Protein AF-J9DST8-F1 (afdb_monomer)

Secondary structure (DSSP, 8-state):
-HHHHHHHHHHHHHHHHHHHTT-HHHHHHHHHHHHHHHHHHHHHHHHHHHHHHSTT-GGGSHHHHHHHHHHHHHHHHHHHHHHHHHHHHHHHHHHHHHHHHH--

Radius of gyration: 19.02 Å; Cα contacts (8 Å, |Δi|>4): 50; chains: 1; bounding box: 42×25×59 Å

Sequence (104 aa):
MLAYDLVIVMIATGLLRALLTFDKQIVRMHLYFDYFALAFNVITLVLFLPALFLPNSEGRNFANVLLTVCFVTQIPLQIWAITVLRSCLEFFVLVHVLVELAER

Structure (mmCIF, N/CA/C/O backbone):
data_AF-J9DST8-F1
#
_entry.id   AF-J9DST8-F1
#
loop_
_atom_site.group_PDB
_atom_site.id
_atom_site.type_symbol
_atom_site.label_atom_id
_atom_site.label_alt_id
_atom_site.label_comp_id
_atom_site.label_asym_id
_atom_site.label_entity_id
_atom_site.label_seq_id
_atom_site.pdbx_PDB_ins_code
_atom_site.Cartn_x
_atom_site.Cartn_y
_atom_site.Cartn_z
_atom_site.occupancy
_atom_site.B_iso_or_equiv
_atom_site.auth_seq_id
_atom_site.auth_comp_id
_atom_site.auth_asym_id
_atom_site.auth_atom_id
_atom_site.pdbx_PDB_model_num
ATOM 1 N N . MET A 1 1 ? -3.517 13.810 -13.811 1.00 61.59 1 MET A N 1
ATOM 2 C CA . MET A 1 1 ? -2.828 14.112 -12.538 1.00 61.59 1 MET A CA 1
ATOM 3 C C . MET A 1 1 ? -3.835 14.432 -11.446 1.00 61.59 1 MET A C 1
ATOM 5 O O . MET A 1 1 ? -4.046 13.556 -10.629 1.00 61.59 1 MET A O 1
ATOM 9 N N . LEU A 1 2 ? -4.595 15.531 -11.533 1.00 78.56 2 LEU A N 1
ATOM 10 C CA . LEU A 1 2 ? -5.604 15.920 -10.525 1.00 78.56 2 LEU A CA 1
ATOM 11 C C . LEU A 1 2 ? -6.526 14.791 -10.022 1.00 78.56 2 LEU A C 1
ATOM 13 O O . LEU A 1 2 ? -6.674 14.624 -8.822 1.00 78.56 2 LEU A O 1
ATOM 17 N N . ALA A 1 3 ? -7.111 13.986 -10.917 1.00 80.50 3 ALA A N 1
ATOM 18 C CA . ALA A 1 3 ? -7.992 12.884 -10.514 1.00 80.50 3 ALA A CA 1
ATOM 19 C C . ALA A 1 3 ? -7.265 11.774 -9.731 1.00 80.50 3 ALA A C 1
ATOM 21 O O . ALA A 1 3 ? -7.826 11.213 -8.798 1.00 80.50 3 ALA A O 1
ATOM 22 N N . TYR A 1 4 ? -6.016 11.475 -10.093 1.00 75.44 4 TYR A N 1
ATOM 23 C CA . TYR A 1 4 ? -5.196 10.471 -9.413 1.00 75.44 4 TYR A CA 1
ATOM 24 C C . TYR A 1 4 ? -4.785 10.954 -8.018 1.00 75.44 4 TYR A C 1
ATOM 26 O O . TYR A 1 4 ? -4.950 10.227 -7.041 1.00 75.44 4 TYR A O 1
ATOM 34 N N . ASP A 1 5 ? -4.356 12.212 -7.915 1.00 77.62 5 ASP A N 1
ATOM 35 C CA . ASP A 1 5 ? -3.989 12.829 -6.637 1.00 77.62 5 ASP A CA 1
ATOM 36 C C . ASP A 1 5 ? -5.197 12.884 -5.688 1.00 77.62 5 ASP A C 1
ATOM 38 O O . ASP A 1 5 ? -5.082 12.575 -4.502 1.00 77.62 5 ASP A O 1
ATOM 42 N N . LEU A 1 6 ? -6.385 13.186 -6.225 1.00 84.69 6 LEU A N 1
ATOM 43 C CA . LEU A 1 6 ? -7.631 13.203 -5.459 1.00 84.69 6 LEU A CA 1
ATOM 44 C C . LEU A 1 6 ? -7.990 11.815 -4.905 1.00 84.69 6 LEU A C 1
ATOM 46 O O . LEU A 1 6 ? -8.427 11.708 -3.761 1.00 84.69 6 LEU A O 1
ATOM 50 N N . V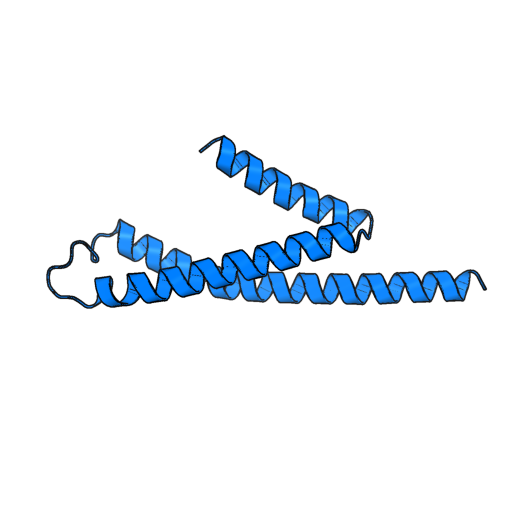AL A 1 7 ? -7.782 10.755 -5.694 1.00 82.44 7 VAL A N 1
ATOM 51 C CA . VAL A 1 7 ? -8.015 9.366 -5.266 1.00 82.44 7 VAL A CA 1
ATOM 52 C C . VAL A 1 7 ? -7.045 8.967 -4.155 1.00 82.44 7 VAL A C 1
ATOM 54 O O . VAL A 1 7 ? -7.479 8.391 -3.159 1.00 82.44 7 VAL A O 1
ATOM 57 N N . ILE A 1 8 ? -5.760 9.316 -4.267 1.00 80.62 8 ILE A N 1
ATOM 58 C CA . ILE A 1 8 ? -4.776 9.032 -3.209 1.00 80.62 8 ILE A CA 1
ATOM 59 C C . ILE A 1 8 ? -5.166 9.734 -1.909 1.00 80.62 8 ILE A C 1
ATOM 61 O O . ILE A 1 8 ? -5.199 9.103 -0.852 1.00 80.62 8 ILE A O 1
ATOM 65 N N . VAL A 1 9 ? -5.496 11.025 -1.980 1.00 85.75 9 VAL A N 1
ATOM 66 C CA . VAL A 1 9 ? -5.904 11.798 -0.800 1.00 85.75 9 VAL A CA 1
ATOM 67 C C . VAL A 1 9 ? -7.176 11.219 -0.184 1.00 85.75 9 VAL A C 1
ATOM 69 O O . VAL A 1 9 ? -7.264 11.100 1.038 1.00 85.75 9 VAL A O 1
ATOM 72 N N . MET A 1 10 ? -8.144 10.804 -1.000 1.00 85.75 10 MET A N 1
ATOM 73 C CA . MET A 1 10 ? -9.368 10.152 -0.530 1.00 85.75 10 MET A CA 1
ATOM 74 C C . MET A 1 10 ? -9.078 8.842 0.213 1.00 85.75 10 MET A C 1
ATOM 76 O O . MET A 1 10 ? -9.633 8.607 1.284 1.00 85.75 10 MET A O 1
ATOM 80 N N . ILE A 1 11 ? -8.184 8.005 -0.313 1.00 80.06 11 ILE A N 1
ATOM 81 C CA . ILE A 1 11 ? -7.812 6.736 0.324 1.00 80.06 11 ILE A CA 1
ATOM 82 C C . ILE A 1 11 ? -7.053 6.986 1.638 1.00 80.06 11 ILE A C 1
ATOM 84 O O . ILE A 1 11 ? -7.361 6.359 2.651 1.00 80.06 11 ILE A O 1
ATOM 88 N N . ALA A 1 12 ? -6.117 7.939 1.655 1.00 82.25 12 ALA A N 1
ATOM 89 C CA . ALA A 1 12 ? -5.346 8.285 2.850 1.00 82.25 12 ALA A CA 1
ATOM 90 C C . ALA A 1 12 ? -6.224 8.888 3.960 1.00 82.25 12 ALA A C 1
ATOM 92 O O . ALA A 1 12 ? -6.127 8.502 5.125 1.00 82.25 12 ALA A O 1
ATOM 93 N N . THR A 1 13 ? -7.120 9.811 3.602 1.00 85.44 13 THR A N 1
ATOM 94 C CA . THR A 1 13 ? -8.084 10.396 4.549 1.00 85.44 13 THR A CA 1
ATOM 95 C C . THR A 1 13 ? -9.103 9.367 5.030 1.00 85.44 13 THR A C 1
ATOM 97 O O . THR A 1 13 ? -9.453 9.368 6.212 1.00 85.44 13 THR A O 1
ATOM 100 N N . GLY A 1 14 ? -9.529 8.452 4.155 1.00 81.75 14 GLY A N 1
ATOM 101 C CA . GLY A 1 14 ? -10.373 7.315 4.512 1.00 81.75 14 GLY A CA 1
ATOM 102 C C . GLY A 1 14 ? -9.715 6.420 5.559 1.00 81.75 14 GLY A C 1
ATOM 103 O O . GLY A 1 14 ? -10.342 6.120 6.574 1.00 81.75 14 GLY A O 1
ATOM 104 N N . LEU A 1 15 ? -8.437 6.073 5.370 1.00 82.25 15 LEU A N 1
ATOM 105 C CA . LEU A 1 15 ? -7.673 5.307 6.354 1.00 82.25 15 LEU A CA 1
ATOM 106 C C . LEU A 1 15 ? -7.551 6.056 7.687 1.00 82.25 15 LEU A C 1
ATOM 108 O O . LEU A 1 15 ? -7.827 5.476 8.734 1.00 82.25 15 LEU A O 1
ATOM 112 N N . LEU A 1 16 ? -7.173 7.337 7.662 1.00 85.88 16 LEU A N 1
ATOM 113 C CA . LEU A 1 16 ? -7.035 8.139 8.881 1.00 85.88 16 LEU A CA 1
ATOM 114 C C . LEU A 1 16 ? -8.345 8.175 9.673 1.00 85.88 16 LEU A C 1
ATOM 116 O O . LEU A 1 16 ? -8.352 7.943 10.882 1.00 85.88 16 LEU A O 1
ATOM 120 N N . ARG A 1 17 ? -9.463 8.426 8.984 1.00 86.44 17 ARG A N 1
ATOM 121 C CA . ARG A 1 17 ? -10.789 8.416 9.601 1.00 86.44 17 ARG A CA 1
ATOM 122 C C . ARG A 1 17 ? -11.096 7.051 10.206 1.00 86.44 17 ARG A C 1
ATOM 124 O O . ARG A 1 17 ? -11.507 6.997 11.357 1.00 86.44 17 ARG A O 1
ATOM 131 N N . ALA A 1 18 ? -10.853 5.975 9.462 1.00 81.44 18 ALA A N 1
ATOM 132 C CA . ALA A 1 18 ? -11.104 4.615 9.923 1.00 81.44 18 ALA A CA 1
ATOM 133 C C . ALA A 1 18 ? -10.303 4.259 11.175 1.00 81.44 18 ALA A C 1
ATOM 135 O O . ALA A 1 18 ? -10.824 3.596 12.072 1.00 81.44 18 ALA A O 1
ATOM 136 N N . LEU A 1 19 ? -9.055 4.728 11.248 1.00 83.12 19 LEU A N 1
ATOM 137 C CA . LEU A 1 19 ? -8.200 4.511 12.404 1.00 83.12 19 LEU A CA 1
ATOM 138 C C . LEU A 1 19 ? -8.711 5.253 13.644 1.00 83.12 19 LEU A C 1
ATOM 140 O O . LEU A 1 19 ? -8.699 4.692 14.735 1.00 83.12 19 LEU A O 1
ATOM 144 N N . LEU A 1 20 ? -9.200 6.485 13.475 1.00 84.12 20 LEU A N 1
ATOM 145 C CA . LEU A 1 20 ? -9.747 7.293 14.571 1.00 84.12 20 LEU A CA 1
ATOM 146 C C . LEU A 1 20 ? -11.124 6.811 15.044 1.00 84.12 20 LEU A C 1
ATOM 148 O O . LEU A 1 20 ? -11.430 6.903 16.229 1.00 84.12 20 LEU A O 1
ATOM 152 N N . THR A 1 21 ? -11.962 6.308 14.135 1.00 83.75 21 THR A N 1
ATOM 153 C CA . THR A 1 21 ? -13.320 5.840 14.457 1.00 83.75 21 THR A CA 1
ATOM 154 C C . THR A 1 21 ? -13.395 4.342 14.736 1.00 83.75 21 THR A C 1
ATOM 156 O O . THR A 1 21 ? -14.494 3.816 14.886 1.00 83.75 21 THR A O 1
ATOM 159 N N . PHE A 1 22 ? -12.254 3.645 14.782 1.00 78.69 22 PHE A N 1
ATOM 160 C CA . PHE A 1 22 ? -12.174 2.190 14.950 1.00 78.69 22 PHE A CA 1
ATOM 161 C C . PHE A 1 22 ? -13.017 1.406 13.923 1.00 78.69 22 PHE A C 1
ATOM 163 O O . PHE A 1 22 ? -13.523 0.313 14.198 1.00 78.69 22 PHE A O 1
ATOM 170 N N . ASP A 1 23 ? -13.171 1.955 12.713 1.00 83.19 23 ASP A N 1
ATOM 171 C CA . ASP A 1 23 ? -14.023 1.374 11.678 1.00 83.19 23 ASP A CA 1
ATOM 172 C C . ASP A 1 23 ? -13.295 0.237 10.949 1.00 83.19 23 ASP A C 1
ATOM 174 O O . ASP A 1 23 ? -12.502 0.434 10.021 1.00 83.19 23 ASP A O 1
ATOM 178 N N . LYS A 1 24 ? -13.603 -0.993 11.364 1.00 83.75 2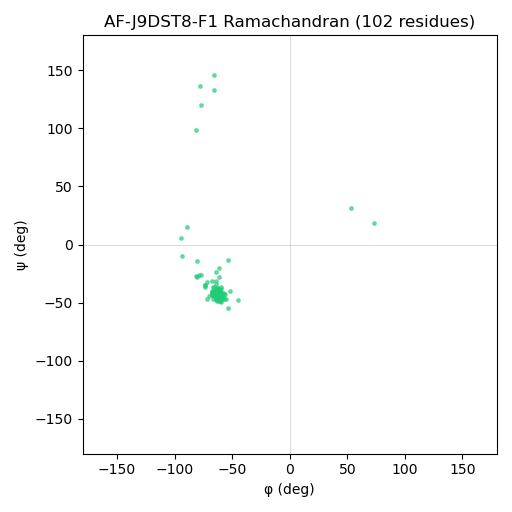4 LYS A N 1
ATOM 179 C CA . LYS A 1 24 ? -13.023 -2.217 10.797 1.00 83.75 24 LYS A CA 1
ATOM 180 C C . LYS A 1 24 ? -13.342 -2.402 9.310 1.00 83.75 24 LYS A C 1
ATOM 182 O O . LYS A 1 24 ? -12.564 -3.069 8.627 1.00 83.75 24 LYS A O 1
ATOM 187 N N . GLN A 1 25 ? -14.461 -1.878 8.799 1.00 85.81 25 GLN A N 1
ATOM 188 C CA . GLN A 1 25 ? -14.836 -2.065 7.393 1.00 85.81 25 GLN A CA 1
ATOM 189 C C . GLN A 1 25 ? -13.930 -1.251 6.476 1.00 85.81 25 GLN A C 1
ATOM 191 O O . GLN A 1 25 ? -13.392 -1.799 5.512 1.00 85.81 25 GLN A O 1
ATOM 196 N N . ILE A 1 26 ? -13.705 0.022 6.805 1.00 83.31 26 ILE A N 1
ATOM 197 C CA . ILE A 1 26 ? -12.859 0.899 5.988 1.00 83.31 26 ILE A CA 1
ATOM 198 C C . ILE A 1 26 ? -11.396 0.434 6.042 1.00 83.31 26 ILE A C 1
ATOM 200 O O . ILE A 1 26 ? -10.749 0.351 4.997 1.00 83.31 26 ILE A O 1
ATOM 204 N N . VAL A 1 27 ? -10.890 0.027 7.217 1.00 85.44 27 VAL A N 1
ATOM 205 C CA . VAL A 1 27 ? -9.535 -0.552 7.330 1.00 85.44 27 VAL A CA 1
ATOM 206 C C . VAL A 1 27 ? -9.404 -1.825 6.486 1.00 85.44 27 VAL A C 1
ATOM 208 O O . VAL A 1 27 ? -8.402 -2.009 5.797 1.00 85.44 27 VAL A O 1
ATOM 211 N N . ARG A 1 28 ? -10.426 -2.694 6.470 1.00 87.56 28 ARG A N 1
ATOM 212 C CA . ARG A 1 28 ? -10.422 -3.908 5.638 1.00 87.56 28 ARG A CA 1
ATOM 213 C C . ARG A 1 28 ? -10.457 -3.585 4.143 1.00 87.56 28 ARG A C 1
ATOM 215 O O . ARG A 1 28 ? -9.756 -4.235 3.373 1.00 87.56 28 ARG A O 1
ATOM 222 N N . MET A 1 29 ? -11.241 -2.591 3.729 1.00 86.81 29 MET A N 1
ATOM 223 C CA . MET A 1 29 ? -11.274 -2.133 2.337 1.00 86.81 29 MET A CA 1
ATOM 224 C C . MET A 1 29 ? -9.903 -1.607 1.896 1.00 86.81 29 MET A C 1
ATOM 226 O O . MET A 1 29 ? -9.426 -1.971 0.822 1.00 86.81 29 MET A O 1
ATOM 230 N N . HIS A 1 30 ? -9.247 -0.817 2.748 1.00 87.19 30 HIS A N 1
ATOM 231 C CA . HIS A 1 30 ? -7.898 -0.320 2.491 1.00 87.19 30 HIS A CA 1
ATOM 232 C C . HIS A 1 30 ? -6.870 -1.461 2.410 1.00 87.19 30 HIS A C 1
ATOM 234 O O . HIS A 1 30 ? -6.067 -1.500 1.485 1.00 87.19 30 HIS A O 1
ATOM 240 N N . LEU A 1 31 ? -6.973 -2.463 3.289 1.00 88.31 31 LEU A N 1
ATOM 241 C CA . LEU A 1 31 ? -6.126 -3.656 3.237 1.00 88.31 31 LEU A CA 1
ATOM 242 C C . LEU A 1 31 ? -6.269 -4.426 1.909 1.00 88.31 31 LEU A C 1
ATOM 244 O O . LEU A 1 31 ? -5.273 -4.884 1.352 1.00 88.31 31 LEU A O 1
ATOM 248 N N . TYR A 1 32 ? -7.489 -4.575 1.376 1.00 89.50 32 TYR A N 1
ATOM 249 C CA . TYR A 1 32 ? -7.691 -5.192 0.056 1.00 89.50 32 TYR A CA 1
ATOM 250 C C . TYR A 1 32 ? -7.051 -4.378 -1.069 1.00 89.50 32 TYR A C 1
ATOM 252 O O . TYR A 1 32 ? -6.477 -4.957 -1.993 1.00 89.50 32 TYR A O 1
ATOM 260 N N . PHE A 1 33 ? -7.133 -3.050 -0.985 1.00 87.94 33 PHE A N 1
ATOM 261 C CA . PHE A 1 33 ? -6.479 -2.164 -1.939 1.00 87.94 33 PHE A CA 1
ATOM 262 C C . PHE A 1 33 ? -4.953 -2.324 -1.903 1.00 87.94 33 PHE A C 1
ATOM 264 O O . PHE A 1 33 ? -4.339 -2.452 -2.960 1.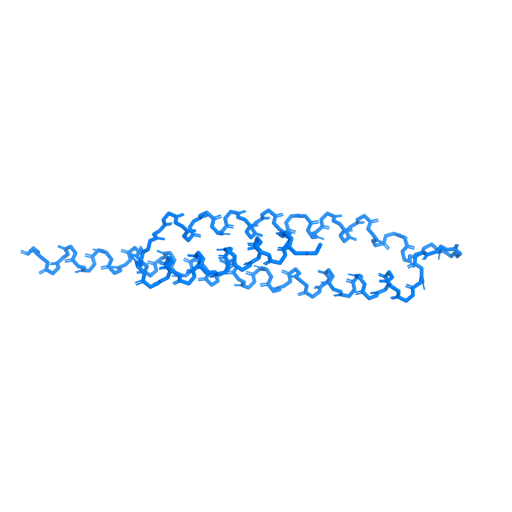00 87.94 33 PHE A O 1
ATOM 271 N N . ASP A 1 34 ? -4.351 -2.425 -0.717 1.00 89.69 34 ASP A N 1
ATOM 272 C CA . ASP A 1 34 ? -2.908 -2.649 -0.586 1.00 89.69 34 ASP A CA 1
ATOM 273 C C . ASP A 1 34 ? -2.464 -3.995 -1.176 1.00 89.69 34 ASP A C 1
ATOM 275 O O . ASP A 1 34 ? -1.435 -4.063 -1.851 1.00 89.69 34 ASP A O 1
ATOM 279 N N . TYR A 1 35 ? -3.252 -5.064 -1.001 1.00 91.25 35 TYR A N 1
ATOM 280 C CA . TYR A 1 35 ? -2.983 -6.347 -1.665 1.00 91.25 35 TYR A CA 1
ATOM 281 C C . TYR A 1 35 ? -3.036 -6.244 -3.187 1.00 91.25 35 TYR A C 1
ATOM 283 O O . TYR A 1 35 ? -2.182 -6.805 -3.877 1.00 91.25 35 TYR A O 1
ATOM 291 N N . PHE A 1 36 ? -4.032 -5.531 -3.713 1.00 91.00 36 PHE A N 1
ATOM 292 C CA . PHE A 1 36 ? -4.153 -5.292 -5.145 1.00 91.00 36 PHE A CA 1
ATOM 293 C C . PHE A 1 36 ? -2.959 -4.488 -5.681 1.00 91.00 36 PHE A C 1
ATOM 295 O O . PHE A 1 36 ? -2.353 -4.883 -6.678 1.00 91.00 36 PHE A O 1
ATOM 302 N N . ALA A 1 37 ? -2.575 -3.410 -4.993 1.00 89.00 37 ALA A N 1
ATOM 303 C CA . ALA A 1 37 ? -1.431 -2.580 -5.360 1.00 89.00 37 ALA A CA 1
ATOM 304 C C . ALA A 1 37 ? -0.113 -3.371 -5.324 1.00 89.00 37 ALA A C 1
ATOM 306 O O . ALA A 1 37 ? 0.697 -3.267 -6.246 1.00 89.00 37 ALA A O 1
ATOM 307 N N . LEU A 1 38 ? 0.075 -4.218 -4.308 1.00 91.81 38 LEU A N 1
ATOM 308 C CA . LEU A 1 38 ? 1.232 -5.105 -4.211 1.00 91.81 38 LEU A CA 1
ATOM 309 C C . LEU A 1 38 ? 1.290 -6.083 -5.393 1.00 91.81 38 LEU A C 1
ATOM 311 O O . LEU A 1 38 ? 2.337 -6.214 -6.026 1.00 91.81 38 LEU A O 1
ATOM 315 N N . ALA A 1 39 ? 0.174 -6.741 -5.723 1.00 92.25 39 ALA A N 1
ATOM 316 C CA . ALA 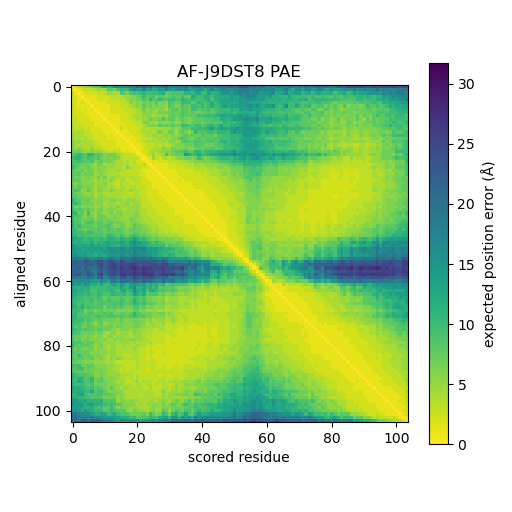A 1 39 ? 0.107 -7.660 -6.858 1.00 92.25 39 ALA A CA 1
ATOM 317 C C . ALA A 1 39 ? 0.431 -6.948 -8.180 1.00 92.25 39 ALA A C 1
ATOM 319 O O . ALA A 1 39 ? 1.234 -7.446 -8.971 1.00 92.25 39 ALA A O 1
ATOM 320 N N . PHE A 1 40 ? -0.136 -5.758 -8.390 1.00 90.75 40 PHE A N 1
ATOM 321 C CA . PHE A 1 40 ? 0.148 -4.931 -9.559 1.00 90.75 40 PHE A CA 1
ATOM 322 C C . PHE A 1 40 ? 1.639 -4.579 -9.666 1.00 90.75 40 PHE A C 1
ATOM 324 O O . PHE A 1 40 ? 2.231 -4.734 -10.737 1.00 90.75 40 PHE A O 1
ATOM 331 N N . ASN A 1 41 ? 2.267 -4.165 -8.563 1.00 89.38 41 ASN A N 1
ATOM 332 C CA . ASN A 1 41 ? 3.685 -3.808 -8.544 1.00 89.38 41 ASN A CA 1
ATOM 333 C C . ASN A 1 41 ? 4.604 -5.005 -8.789 1.00 89.38 41 ASN A C 1
ATOM 335 O O . ASN A 1 41 ? 5.569 -4.880 -9.540 1.00 89.38 41 ASN A O 1
ATOM 339 N N . VAL A 1 42 ? 4.289 -6.176 -8.228 1.00 90.50 42 VAL A N 1
ATOM 340 C CA . VAL A 1 42 ? 5.049 -7.410 -8.481 1.00 90.50 42 VAL A CA 1
ATOM 341 C C . VAL 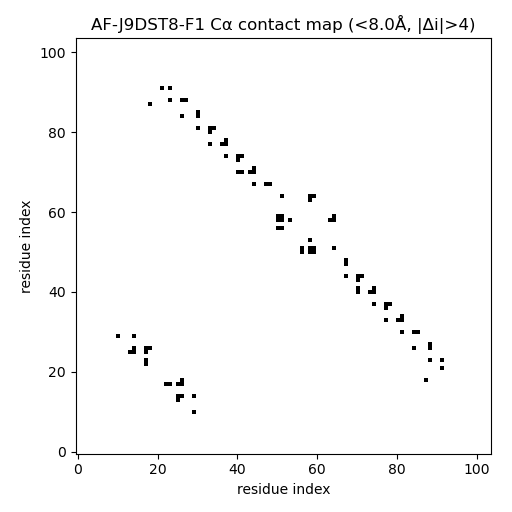A 1 42 ? 4.941 -7.827 -9.949 1.00 90.50 42 VAL A C 1
ATOM 343 O O . VAL A 1 42 ? 5.964 -8.091 -10.579 1.00 90.50 42 VAL A O 1
ATOM 346 N N . ILE A 1 43 ? 3.730 -7.844 -10.517 1.00 90.88 43 ILE A N 1
ATOM 347 C CA . ILE A 1 43 ? 3.517 -8.195 -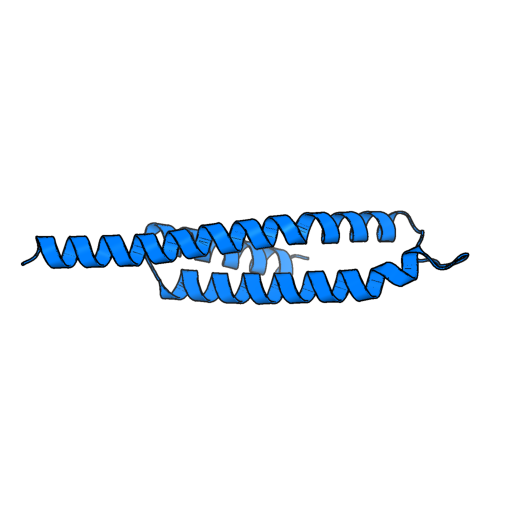11.931 1.00 90.88 43 ILE A CA 1
ATOM 348 C C . ILE A 1 43 ? 4.266 -7.216 -12.835 1.00 90.88 43 ILE A C 1
ATOM 350 O O . ILE A 1 43 ? 4.991 -7.636 -13.736 1.00 90.88 43 ILE A O 1
ATOM 354 N N . THR A 1 44 ? 4.137 -5.916 -12.570 1.00 87.31 44 THR A N 1
ATOM 355 C CA . THR A 1 44 ? 4.796 -4.879 -13.370 1.00 87.31 44 THR A CA 1
ATOM 356 C C . THR A 1 44 ? 6.313 -5.009 -13.297 1.00 87.31 44 THR A C 1
ATOM 358 O O . THR A 1 44 ? 6.968 -4.972 -14.336 1.00 87.31 44 THR A O 1
ATOM 361 N N . LEU A 1 45 ? 6.875 -5.247 -12.106 1.00 87.12 45 LEU A N 1
ATOM 362 C CA . LEU A 1 45 ? 8.309 -5.466 -11.935 1.00 87.12 45 LEU A CA 1
ATOM 363 C C . LEU A 1 45 ? 8.789 -6.685 -12.731 1.00 87.12 45 LEU A C 1
ATOM 365 O O . LEU A 1 45 ? 9.786 -6.580 -13.438 1.00 87.12 45 LEU A O 1
ATOM 369 N N . VAL A 1 46 ? 8.075 -7.814 -12.665 1.00 88.31 46 VAL A N 1
ATOM 370 C CA . VAL A 1 46 ? 8.422 -9.037 -13.413 1.00 88.31 46 VAL A CA 1
ATOM 371 C C . VAL A 1 46 ? 8.375 -8.809 -14.925 1.00 88.31 46 VAL A C 1
ATOM 373 O O . VAL A 1 46 ? 9.226 -9.335 -15.637 1.00 88.31 46 VAL A O 1
ATOM 376 N N . LEU A 1 47 ? 7.425 -8.015 -15.422 1.00 85.38 47 LEU A N 1
ATOM 377 C CA . LEU A 1 47 ? 7.332 -7.681 -16.847 1.00 85.38 47 LEU A CA 1
ATOM 378 C C . LEU A 1 47 ? 8.420 -6.696 -17.298 1.00 85.38 47 LEU A C 1
ATOM 380 O O . LEU A 1 47 ? 8.907 -6.800 -18.423 1.00 85.38 47 LEU A O 1
ATOM 384 N N . PHE A 1 48 ? 8.818 -5.755 -16.437 1.00 80.69 48 PHE A N 1
ATOM 385 C CA . PHE A 1 48 ? 9.853 -4.763 -16.750 1.00 80.69 48 PHE A CA 1
ATOM 386 C C . PHE A 1 48 ? 11.282 -5.296 -16.580 1.00 80.69 48 PHE A C 1
ATOM 388 O O . PHE A 1 48 ? 12.190 -4.828 -17.267 1.00 80.69 48 PHE A O 1
ATOM 395 N N . LEU A 1 49 ? 11.500 -6.285 -15.707 1.00 80.50 49 LEU A N 1
ATOM 396 C CA . LEU A 1 49 ? 12.830 -6.824 -15.403 1.00 80.50 49 LEU A CA 1
ATOM 397 C C . LEU A 1 49 ? 13.588 -7.322 -16.653 1.00 80.50 49 LEU A C 1
ATOM 399 O O . LEU A 1 49 ? 14.745 -6.942 -16.829 1.00 80.50 49 LEU A O 1
ATOM 403 N N . PRO A 1 50 ? 12.984 -8.115 -17.565 1.00 78.00 50 PRO A N 1
ATOM 404 C CA . PRO A 1 50 ? 13.665 -8.606 -18.763 1.00 78.00 50 PRO A CA 1
ATOM 405 C C . PRO A 1 50 ? 14.063 -7.484 -19.724 1.00 78.00 50 PRO A C 1
ATOM 407 O O . PRO A 1 50 ? 15.098 -7.574 -20.385 1.00 78.00 50 PRO A O 1
ATOM 410 N N . ALA A 1 51 ? 13.278 -6.401 -19.773 1.00 72.69 51 ALA A N 1
ATOM 411 C CA . ALA A 1 51 ? 13.560 -5.254 -20.628 1.00 72.69 51 ALA A CA 1
ATOM 412 C C . ALA A 1 51 ? 14.867 -4.539 -20.236 1.00 72.69 51 ALA A C 1
ATOM 414 O O . ALA A 1 51 ? 15.484 -3.916 -21.094 1.00 72.69 51 ALA A O 1
ATOM 415 N N . LEU A 1 52 ? 15.333 -4.665 -18.987 1.00 70.69 52 LEU A N 1
ATOM 416 C CA . LEU A 1 52 ? 16.610 -4.100 -18.524 1.00 70.69 52 LEU A CA 1
ATOM 417 C C . LEU A 1 52 ? 17.843 -4.919 -18.925 1.00 70.69 52 LEU A C 1
ATOM 419 O O . LEU A 1 52 ? 18.933 -4.357 -19.022 1.00 70.69 52 LEU A O 1
ATOM 423 N N . PHE A 1 53 ? 17.690 -6.228 -19.141 1.00 73.88 53 PHE A N 1
ATOM 424 C CA . PHE A 1 53 ? 18.811 -7.136 -19.418 1.00 73.88 53 PHE A CA 1
ATOM 425 C C . PHE A 1 53 ? 19.085 -7.344 -20.915 1.00 73.88 53 PHE A C 1
ATOM 427 O O . PHE A 1 53 ? 20.118 -7.908 -21.274 1.00 73.88 53 PHE A O 1
ATOM 434 N N . LEU A 1 54 ? 18.194 -6.880 -21.795 1.00 75.62 54 LEU A N 1
ATOM 435 C CA . LEU A 1 54 ? 18.369 -6.963 -23.245 1.00 75.62 54 LEU A CA 1
ATOM 436 C C . LEU A 1 54 ? 19.363 -5.892 -23.749 1.00 75.62 54 LEU A C 1
ATOM 438 O O . LEU A 1 54 ? 19.107 -4.695 -23.581 1.00 75.62 54 LEU A O 1
ATOM 442 N N . PRO A 1 55 ? 20.484 -6.278 -24.394 1.00 59.50 55 PRO A N 1
ATOM 443 C CA . PRO A 1 55 ? 21.400 -5.320 -25.007 1.00 59.50 55 PRO A CA 1
ATOM 444 C C . PRO A 1 55 ? 20.700 -4.609 -26.180 1.00 59.50 55 PRO A C 1
ATOM 446 O O . PRO A 1 55 ? 20.075 -5.260 -27.011 1.00 59.50 55 PRO A O 1
ATOM 449 N N . ASN A 1 56 ? 20.811 -3.277 -26.236 1.00 62.38 56 ASN A N 1
ATOM 450 C CA . ASN A 1 56 ? 20.105 -2.359 -27.154 1.00 62.38 56 ASN A CA 1
ATOM 451 C C . ASN A 1 56 ? 18.611 -2.115 -26.876 1.00 62.38 56 ASN A C 1
ATOM 453 O O . ASN A 1 56 ? 17.905 -1.623 -27.755 1.00 62.38 56 ASN A O 1
ATOM 457 N N . SER A 1 57 ? 18.109 -2.399 -25.672 1.00 59.50 57 SER A N 1
ATOM 458 C CA . SER A 1 57 ? 16.751 -1.980 -25.326 1.00 59.50 57 SER A CA 1
ATOM 459 C C . SER A 1 57 ? 16.696 -0.482 -24.969 1.00 59.50 57 SER A C 1
ATOM 461 O O . SER A 1 57 ? 17.478 0.026 -24.162 1.00 59.50 57 SER A O 1
ATOM 463 N N . GLU A 1 58 ? 15.675 0.215 -25.477 1.00 62.03 58 GLU A N 1
ATOM 464 C CA . GLU A 1 58 ? 15.176 1.496 -24.931 1.00 62.03 58 GLU A CA 1
ATOM 465 C C . GLU A 1 58 ? 14.847 1.387 -23.415 1.00 62.03 58 GLU A C 1
ATOM 467 O O . GLU A 1 58 ? 14.688 2.381 -22.703 1.00 62.03 58 GLU A O 1
ATOM 472 N N . GLY A 1 59 ? 14.781 0.159 -22.881 1.00 59.31 59 GLY A N 1
ATOM 473 C CA . GLY A 1 59 ? 14.608 -0.171 -21.468 1.00 59.31 59 GLY A CA 1
ATOM 474 C C . GLY A 1 59 ? 15.731 0.334 -20.558 1.00 59.31 59 GLY A C 1
ATOM 475 O O . GLY A 1 59 ? 15.487 0.528 -19.370 1.00 59.31 59 GLY A O 1
ATOM 476 N N . ARG A 1 60 ? 16.927 0.640 -21.088 1.00 62.19 60 ARG A N 1
ATOM 477 C CA . ARG A 1 60 ? 18.037 1.232 -20.311 1.00 62.19 60 ARG A CA 1
ATOM 478 C C . ARG A 1 60 ? 18.039 2.765 -20.274 1.00 62.19 60 ARG A C 1
ATOM 480 O O . ARG A 1 60 ? 19.045 3.373 -19.911 1.00 62.19 60 ARG A O 1
ATOM 487 N N . ASN A 1 61 ? 16.928 3.395 -20.650 1.00 76.81 61 ASN A N 1
ATOM 488 C CA . ASN A 1 61 ? 16.710 4.824 -20.453 1.00 76.81 61 ASN A CA 1
ATOM 489 C C . ASN A 1 61 ? 16.634 5.156 -18.945 1.00 76.81 61 ASN A C 1
ATOM 491 O O . ASN A 1 61 ? 16.105 4.372 -18.154 1.00 76.81 61 ASN A O 1
ATOM 495 N N . PHE A 1 62 ? 17.129 6.331 -18.542 1.00 80.25 62 PHE A N 1
ATOM 496 C CA . PHE A 1 62 ? 17.140 6.791 -17.147 1.00 80.25 62 PHE A CA 1
ATOM 497 C C . PHE A 1 62 ? 15.753 6.703 -16.491 1.00 80.25 62 PHE A C 1
ATOM 499 O O . PHE A 1 62 ? 15.636 6.252 -15.354 1.00 80.25 62 PHE A O 1
ATOM 506 N N . ALA A 1 63 ? 14.695 7.053 -17.231 1.00 81.06 63 ALA A N 1
ATOM 507 C CA . ALA A 1 63 ? 13.315 6.968 -16.753 1.00 81.06 63 ALA A CA 1
ATOM 508 C C . ALA A 1 63 ? 12.892 5.532 -16.387 1.00 81.06 63 ALA A C 1
ATOM 510 O O . ALA A 1 63 ? 12.250 5.319 -15.363 1.00 81.06 63 ALA A O 1
ATOM 511 N N . ASN A 1 64 ? 13.294 4.540 -17.184 1.00 79.62 64 ASN A N 1
ATOM 512 C CA . ASN A 1 64 ? 12.945 3.133 -16.970 1.00 79.62 64 ASN A CA 1
ATOM 513 C C . ASN A 1 64 ? 13.727 2.525 -15.796 1.00 79.62 64 ASN A C 1
ATOM 515 O O . ASN A 1 64 ? 13.174 1.756 -15.006 1.00 79.62 64 ASN A O 1
ATOM 519 N N . VAL A 1 65 ? 14.992 2.925 -15.627 1.00 81.56 65 VAL A N 1
ATOM 520 C CA . VAL A 1 65 ? 15.796 2.568 -14.447 1.00 81.56 65 VAL A CA 1
ATOM 521 C C . VAL A 1 65 ? 15.181 3.170 -13.183 1.00 81.56 65 VAL A C 1
ATOM 523 O O . VAL A 1 65 ? 14.995 2.457 -12.198 1.00 81.56 65 VAL A O 1
ATOM 526 N N . LEU A 1 66 ? 14.801 4.452 -13.220 1.00 85.62 66 LEU A N 1
ATOM 527 C CA . LEU A 1 66 ? 14.150 5.126 -12.097 1.00 85.62 66 LEU A CA 1
ATOM 528 C C . LEU A 1 66 ? 12.815 4.459 -11.734 1.00 85.62 66 LEU A C 1
ATOM 530 O O . LEU A 1 66 ? 12.587 4.165 -10.564 1.00 85.62 66 LEU A O 1
ATOM 534 N N . LEU A 1 67 ? 11.975 4.148 -12.728 1.00 83.62 67 LEU A N 1
ATOM 535 C CA . LEU A 1 67 ? 10.723 3.409 -12.528 1.00 83.62 67 LEU A CA 1
ATOM 536 C C . LEU A 1 67 ? 10.958 2.045 -11.874 1.00 83.62 67 LEU A C 1
ATOM 538 O O . LEU A 1 67 ? 10.233 1.664 -10.960 1.00 83.62 67 LEU A O 1
ATOM 542 N N . THR A 1 68 ? 11.997 1.328 -12.294 1.00 83.06 68 THR A N 1
ATOM 543 C CA . THR A 1 68 ? 12.339 0.022 -11.715 1.00 83.06 68 THR A CA 1
ATOM 544 C C . THR A 1 68 ? 12.754 0.151 -10.257 1.00 83.06 68 THR A C 1
ATOM 546 O O . THR A 1 68 ? 12.270 -0.604 -9.415 1.00 83.06 68 THR A O 1
ATOM 549 N N . VAL A 1 69 ? 13.593 1.138 -9.931 1.00 86.50 69 VAL A N 1
ATOM 550 C CA . VAL A 1 69 ? 13.949 1.442 -8.539 1.00 86.50 69 VAL A CA 1
ATOM 551 C C . VAL A 1 69 ? 12.695 1.782 -7.731 1.00 86.50 69 VAL A C 1
ATOM 553 O O . VAL A 1 69 ? 12.541 1.270 -6.625 1.00 86.50 69 VAL A O 1
ATOM 556 N N . CYS A 1 70 ? 11.766 2.569 -8.284 1.00 87.56 70 CYS A N 1
ATOM 557 C CA . CYS A 1 70 ? 10.487 2.864 -7.637 1.00 87.56 70 CYS A CA 1
ATOM 558 C C . CYS A 1 70 ? 9.657 1.601 -7.367 1.00 87.56 70 CYS A C 1
ATOM 560 O O . CYS A 1 70 ? 9.142 1.453 -6.264 1.00 87.56 70 CYS A O 1
ATOM 562 N N . PHE A 1 71 ? 9.533 0.672 -8.318 1.00 86.06 71 PHE A N 1
ATOM 563 C CA . PHE A 1 71 ? 8.793 -0.574 -8.084 1.00 86.06 71 PHE A CA 1
ATOM 564 C C . PHE A 1 71 ? 9.463 -1.454 -7.024 1.00 86.06 71 PHE A C 1
ATOM 566 O O . PHE A 1 71 ? 8.783 -1.990 -6.148 1.00 86.06 71 PHE A O 1
ATOM 573 N N . VAL A 1 72 ? 10.795 -1.554 -7.051 1.00 87.50 72 VAL A N 1
ATOM 574 C CA . VAL A 1 72 ? 11.564 -2.325 -6.062 1.00 87.50 72 VAL A CA 1
ATOM 575 C C . VAL A 1 72 ? 11.414 -1.749 -4.654 1.00 87.50 72 VAL A C 1
ATOM 577 O O . VAL A 1 72 ? 11.330 -2.522 -3.705 1.00 87.50 72 VAL A O 1
ATOM 580 N N . THR A 1 73 ? 11.354 -0.423 -4.490 1.00 88.69 73 THR A N 1
ATOM 581 C CA . THR A 1 73 ? 11.155 0.208 -3.172 1.00 88.69 73 THR A CA 1
ATOM 582 C C . THR A 1 73 ? 9.695 0.222 -2.723 1.00 88.69 73 THR A C 1
ATOM 584 O O . THR A 1 73 ? 9.429 0.177 -1.522 1.00 88.69 73 THR A O 1
ATOM 587 N N . GLN A 1 74 ? 8.739 0.234 -3.654 1.00 88.44 74 GLN A N 1
ATOM 588 C CA . GLN A 1 74 ? 7.310 0.193 -3.340 1.00 88.44 74 GLN A CA 1
ATOM 589 C C . GLN A 1 74 ? 6.878 -1.141 -2.722 1.00 88.44 74 GLN A C 1
ATOM 591 O O . GLN A 1 74 ? 6.166 -1.131 -1.720 1.00 88.44 74 GLN A O 1
ATOM 596 N N . ILE A 1 75 ? 7.351 -2.271 -3.255 1.00 89.81 75 ILE A N 1
ATOM 597 C CA . ILE A 1 75 ? 6.997 -3.618 -2.770 1.00 89.81 75 ILE A CA 1
ATOM 598 C C . ILE A 1 75 ? 7.235 -3.798 -1.254 1.00 89.81 75 ILE A C 1
ATOM 600 O O . ILE A 1 75 ? 6.287 -4.156 -0.551 1.00 89.81 75 ILE A O 1
ATOM 604 N N . PRO A 1 76 ? 8.441 -3.548 -0.697 1.00 90.94 76 PRO A N 1
ATOM 605 C CA . PRO A 1 76 ? 8.671 -3.691 0.739 1.00 90.94 76 PRO A CA 1
ATOM 606 C C . PRO A 1 76 ? 7.840 -2.697 1.559 1.00 90.94 76 PRO A C 1
ATOM 608 O O . PRO A 1 76 ? 7.362 -3.057 2.635 1.00 90.94 76 PRO A O 1
ATOM 611 N N . LEU A 1 77 ? 7.609 -1.484 1.046 1.00 89.00 77 LEU A N 1
ATOM 612 C CA . LEU A 1 77 ? 6.765 -0.488 1.708 1.00 89.00 77 LEU A CA 1
ATOM 613 C C . LEU A 1 77 ? 5.298 -0.949 1.794 1.00 89.00 77 LEU A C 1
ATOM 615 O O . LEU A 1 77 ? 4.668 -0.798 2.839 1.00 89.00 77 LEU A O 1
ATOM 619 N N . GLN A 1 78 ? 4.770 -1.567 0.735 1.00 91.06 78 GLN A N 1
ATOM 620 C CA . GLN A 1 78 ? 3.418 -2.139 0.716 1.00 91.06 78 GLN A CA 1
ATOM 621 C C . GLN A 1 78 ? 3.284 -3.345 1.646 1.00 91.06 78 GLN A C 1
ATOM 623 O O . GLN A 1 78 ? 2.303 -3.444 2.379 1.00 91.06 78 GLN A O 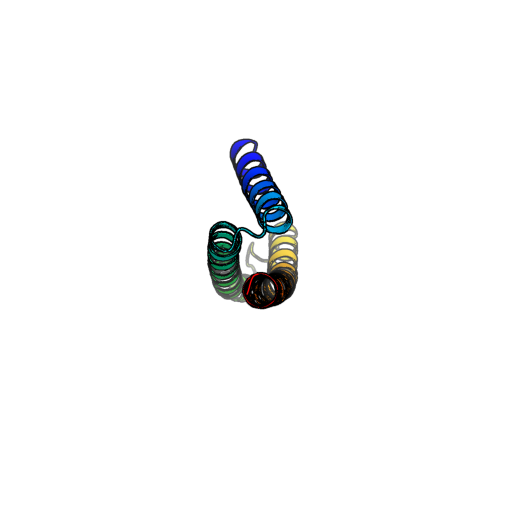1
ATOM 628 N N . ILE A 1 79 ? 4.281 -4.234 1.685 1.00 91.81 79 ILE A N 1
ATOM 629 C CA . ILE A 1 79 ? 4.297 -5.356 2.639 1.00 91.81 79 ILE A CA 1
ATOM 630 C C . ILE A 1 79 ? 4.283 -4.830 4.081 1.00 91.81 79 ILE A C 1
ATOM 632 O O . ILE A 1 79 ? 3.528 -5.333 4.920 1.00 91.81 79 ILE A O 1
ATOM 636 N N . TRP A 1 80 ? 5.077 -3.797 4.373 1.00 93.00 80 TRP A N 1
ATOM 637 C CA . TRP A 1 80 ? 5.080 -3.154 5.684 1.00 93.00 80 TRP A CA 1
ATOM 638 C C . TRP A 1 80 ? 3.708 -2.555 6.030 1.00 93.00 80 TRP A C 1
ATOM 640 O O . TRP A 1 80 ? 3.176 -2.857 7.099 1.00 93.00 80 TRP A O 1
ATOM 650 N N . ALA A 1 81 ? 3.093 -1.801 5.113 1.00 88.31 81 ALA A N 1
ATOM 651 C CA . ALA A 1 81 ? 1.772 -1.200 5.313 1.00 88.31 81 ALA A CA 1
ATOM 652 C C . ALA A 1 81 ? 0.683 -2.252 5.607 1.00 88.31 81 ALA A C 1
ATOM 654 O O . ALA A 1 81 ? -0.049 -2.131 6.591 1.00 88.31 81 ALA A O 1
ATOM 655 N N . ILE A 1 82 ? 0.650 -3.343 4.834 1.00 92.06 82 ILE A N 1
ATOM 656 C CA . ILE A 1 82 ? -0.259 -4.484 5.048 1.00 92.06 82 ILE A CA 1
ATOM 657 C C . ILE A 1 82 ? -0.090 -5.071 6.453 1.00 92.06 82 ILE A C 1
ATOM 659 O O . ILE A 1 82 ? -1.072 -5.399 7.123 1.00 92.06 82 ILE A O 1
ATOM 663 N N . THR A 1 83 ? 1.158 -5.213 6.903 1.00 92.19 83 THR A N 1
ATOM 664 C CA . THR A 1 83 ? 1.469 -5.764 8.228 1.00 92.19 83 THR A CA 1
ATOM 665 C C . THR A 1 83 ? 0.944 -4.846 9.332 1.00 92.19 83 THR A C 1
ATOM 667 O O . THR A 1 83 ? 0.283 -5.316 10.256 1.00 92.19 83 THR A O 1
ATOM 670 N N . VAL A 1 84 ? 1.154 -3.532 9.199 1.00 90.44 84 VAL A N 1
ATOM 671 C CA . VAL A 1 84 ? 0.638 -2.525 10.141 1.00 90.44 84 VAL A CA 1
ATOM 672 C C . VAL A 1 84 ? -0.892 -2.556 10.206 1.00 90.44 84 VAL A C 1
ATOM 674 O O . VAL A 1 84 ? -1.458 -2.613 11.297 1.00 90.44 84 VAL A O 1
ATOM 677 N N . LEU A 1 85 ? -1.575 -2.584 9.059 1.00 89.00 85 LEU A N 1
ATOM 678 C CA . LEU A 1 85 ? -3.041 -2.603 8.998 1.00 89.00 85 LEU A CA 1
ATOM 679 C C . LEU A 1 85 ? -3.651 -3.860 9.622 1.00 89.00 85 LEU A C 1
ATOM 681 O O . LEU A 1 85 ? -4.688 -3.774 10.283 1.00 89.00 85 LEU A O 1
ATOM 685 N N . ARG A 1 86 ? -3.014 -5.024 9.446 1.00 89.69 86 ARG A N 1
ATOM 686 C CA . ARG A 1 86 ? -3.434 -6.260 10.123 1.00 89.69 86 ARG A CA 1
ATOM 687 C C . ARG A 1 86 ? -3.338 -6.119 11.640 1.00 89.69 86 ARG A C 1
ATOM 689 O O . ARG A 1 86 ? -4.316 -6.415 12.322 1.00 89.69 86 ARG A O 1
ATOM 696 N N . SER A 1 87 ? -2.232 -5.578 12.148 1.00 89.62 87 SER A N 1
ATOM 697 C CA . SER A 1 87 ? -2.081 -5.300 13.581 1.00 89.62 87 SER A CA 1
ATOM 698 C C . SER A 1 87 ? -3.142 -4.319 14.093 1.00 89.62 87 SER A C 1
ATOM 700 O O . SER A 1 87 ? -3.695 -4.521 15.173 1.00 89.62 87 SER A O 1
ATOM 702 N N . CYS A 1 88 ? -3.493 -3.287 13.316 1.00 87.50 88 CYS A N 1
ATOM 703 C CA . CYS A 1 88 ? -4.585 -2.372 13.666 1.00 87.50 88 CYS A CA 1
ATOM 704 C C . CYS A 1 88 ? -5.939 -3.094 13.753 1.00 87.50 88 CYS A C 1
ATOM 706 O O . CYS A 1 88 ? -6.701 -2.857 14.688 1.00 87.50 88 CYS A O 1
ATOM 708 N N . LEU A 1 89 ? -6.244 -3.996 12.814 1.00 87.62 89 LEU A N 1
ATOM 709 C CA . LEU A 1 89 ? -7.481 -4.782 12.844 1.00 87.62 89 LEU A CA 1
ATOM 710 C C . LEU A 1 89 ? -7.561 -5.692 14.075 1.00 87.62 89 LEU A C 1
ATOM 712 O O . LEU A 1 89 ? -8.612 -5.750 14.716 1.00 87.62 89 LEU A O 1
ATOM 716 N N . GLU A 1 90 ? -6.469 -6.374 14.416 1.00 89.50 90 GLU A N 1
ATOM 717 C CA . GLU A 1 90 ? -6.383 -7.208 15.621 1.00 89.50 90 GLU A CA 1
ATOM 718 C C . GLU A 1 90 ? -6.569 -6.369 16.889 1.00 89.50 90 GLU A C 1
ATOM 720 O O . GLU A 1 90 ? -7.381 -6.716 17.750 1.00 89.50 90 GLU A O 1
ATOM 725 N N . PHE A 1 91 ? -5.911 -5.209 16.957 1.00 88.81 91 PHE A N 1
ATOM 726 C CA . PHE A 1 91 ? -6.089 -4.253 18.046 1.00 88.81 91 PHE A CA 1
ATOM 727 C C . PHE A 1 91 ? -7.551 -3.795 18.174 1.00 88.81 91 PHE A C 1
ATOM 729 O O . PHE A 1 91 ? 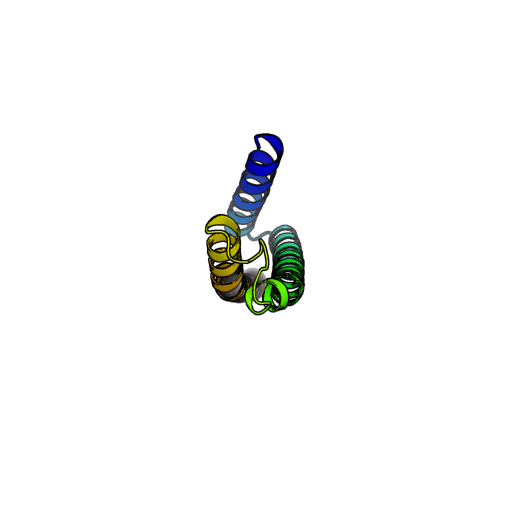-8.098 -3.771 19.273 1.00 88.81 91 PHE A O 1
ATOM 736 N N . PHE A 1 92 ? -8.235 -3.511 17.062 1.00 88.44 92 PHE A N 1
ATOM 737 C CA . PHE A 1 92 ? -9.644 -3.089 17.083 1.00 88.44 92 PHE A CA 1
ATOM 738 C C . PHE A 1 92 ? -10.586 -4.205 17.533 1.00 88.44 92 PHE A C 1
ATOM 740 O O . PHE A 1 92 ? -11.645 -3.950 18.111 1.00 88.44 92 PHE A O 1
ATOM 747 N N . VAL A 1 93 ? -10.252 -5.461 17.235 1.00 87.56 93 VAL A N 1
ATOM 748 C CA . VAL A 1 93 ? -10.988 -6.613 17.767 1.00 87.56 93 VAL A CA 1
ATOM 749 C C . VAL A 1 93 ? -10.791 -6.708 19.274 1.00 87.56 93 VAL A C 1
ATOM 751 O O . VAL A 1 93 ? -11.787 -6.808 19.986 1.00 87.56 93 VAL A O 1
ATOM 754 N N . LEU A 1 94 ? -9.552 -6.591 19.752 1.00 90.44 94 LEU A N 1
ATOM 755 C CA . LEU A 1 94 ? -9.241 -6.642 21.177 1.00 90.44 94 LEU A CA 1
ATOM 756 C C . LEU A 1 94 ? -9.959 -5.539 21.965 1.00 90.44 94 LEU A C 1
ATOM 758 O O . LEU A 1 94 ? -10.624 -5.839 22.952 1.00 90.44 94 LEU A O 1
ATOM 762 N N . VAL A 1 95 ? -9.886 -4.284 21.507 1.00 88.88 95 VAL A N 1
ATOM 763 C CA . VAL A 1 95 ? -10.565 -3.146 22.154 1.00 88.88 95 VAL A CA 1
ATOM 764 C C . VAL A 1 95 ? -12.068 -3.390 22.252 1.00 88.88 95 VAL A C 1
ATOM 766 O O . VAL A 1 95 ? -12.648 -3.191 23.312 1.00 88.88 95 VAL A O 1
ATOM 769 N N . HIS A 1 96 ? -12.697 -3.875 21.179 1.00 87.25 96 HIS A N 1
ATOM 770 C CA . HIS A 1 96 ? -14.131 -4.157 21.193 1.00 87.25 96 HIS A CA 1
ATOM 771 C C . HIS A 1 96 ? -14.509 -5.230 22.225 1.00 87.25 96 HIS A C 1
ATOM 773 O O . HIS A 1 96 ? -15.487 -5.056 22.945 1.00 87.25 96 HIS A O 1
ATOM 779 N N . VAL A 1 97 ? -13.716 -6.301 22.334 1.00 89.75 97 VAL A N 1
ATOM 780 C CA . VAL A 1 97 ? -13.930 -7.352 23.343 1.00 89.75 97 VAL A CA 1
ATOM 781 C C . VAL A 1 97 ? -13.745 -6.807 24.760 1.00 89.75 97 VAL A C 1
ATOM 783 O O . VAL A 1 97 ? -14.537 -7.125 25.638 1.00 89.75 97 VAL A O 1
ATOM 786 N N . LEU A 1 98 ? -12.725 -5.976 24.994 1.00 92.12 98 LEU A N 1
ATOM 787 C CA . LEU A 1 98 ? -12.488 -5.369 26.306 1.00 92.12 98 LEU A CA 1
ATOM 788 C C . LEU A 1 98 ? -13.626 -4.434 26.729 1.00 92.12 98 LEU A C 1
ATOM 790 O O . LEU A 1 98 ? -14.008 -4.452 27.894 1.00 92.12 98 LEU A O 1
ATOM 794 N N . VAL A 1 99 ? -14.175 -3.650 25.797 1.00 90.12 99 VAL A N 1
ATOM 795 C CA . VAL A 1 99 ? -15.338 -2.785 26.057 1.00 90.12 99 VAL A CA 1
ATOM 796 C C . VAL A 1 99 ? -16.562 -3.627 26.415 1.00 90.12 99 VAL A C 1
ATOM 798 O O . VAL A 1 99 ? -17.170 -3.389 27.451 1.00 90.12 99 VAL A O 1
ATOM 801 N N . GLU A 1 100 ? -16.863 -4.664 25.632 1.00 91.88 100 GLU A N 1
ATOM 802 C CA . GLU A 1 100 ? -17.983 -5.578 25.904 1.00 91.88 100 GLU A CA 1
ATOM 803 C C . GLU A 1 100 ? -17.847 -6.280 27.266 1.00 91.88 100 GLU A C 1
ATOM 805 O O . GLU A 1 100 ? -18.838 -6.510 27.953 1.00 91.88 100 GLU A O 1
ATOM 810 N N . LEU A 1 101 ? -16.623 -6.627 27.675 1.00 92.44 101 LEU A N 1
ATOM 811 C CA . LEU A 1 101 ? -16.366 -7.205 28.995 1.00 92.44 101 LEU A CA 1
ATOM 812 C C . LEU A 1 101 ? -16.516 -6.187 30.129 1.00 92.44 101 LEU A C 1
ATOM 814 O O . LEU A 1 101 ? -16.887 -6.585 31.223 1.00 92.44 101 LEU A O 1
ATOM 818 N N . ALA A 1 102 ? -16.201 -4.913 29.892 1.00 93.19 102 ALA A N 1
ATOM 819 C CA . ALA A 1 102 ? -16.329 -3.854 30.891 1.00 93.19 102 ALA A 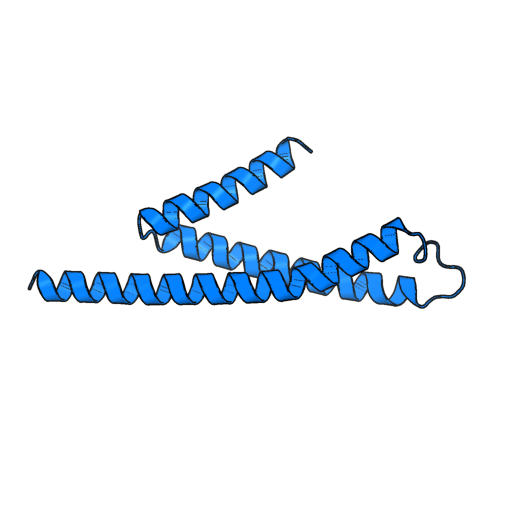CA 1
ATOM 820 C C . ALA A 1 102 ? -17.781 -3.384 31.082 1.00 93.19 102 ALA A C 1
ATOM 822 O O . ALA A 1 102 ? -18.118 -2.865 32.143 1.00 93.19 102 ALA A O 1
ATOM 823 N N . GLU A 1 103 ? -18.625 -3.535 30.058 1.00 90.75 103 GLU A N 1
ATOM 824 C CA . GLU A 1 103 ? -20.056 -3.206 30.113 1.00 90.75 103 GLU A CA 1
ATOM 825 C C . GLU A 1 103 ? -20.910 -4.296 30.788 1.00 90.75 103 GLU A C 1
ATOM 827 O O . GLU A 1 103 ? -22.063 -4.032 31.137 1.00 90.75 103 GLU A O 1
ATOM 832 N N . ARG A 1 104 ? -20.361 -5.502 30.982 1.00 71.56 104 ARG A N 1
ATOM 833 C CA . ARG A 1 104 ? -21.007 -6.631 31.674 1.00 71.56 104 ARG A CA 1
ATOM 834 C C . ARG A 1 104 ? -20.635 -6.692 33.149 1.00 71.56 104 ARG A C 1
ATOM 836 O O . ARG A 1 104 ? -21.539 -7.043 33.940 1.00 71.56 104 ARG A O 1
#

Mean predicted aligned error: 7.22 Å

pLDDT: mean 84.13, std 7.98, range [59.31, 93.19]

Organism: Wuchereria bancrofti (NCBI:txid6293)

Solvent-accessible surface area (backbone atoms only — not comparable to full-atom values): 5727 Å² total; per-residue (Å²): 105,71,71,59,55,51,50,52,52,50,53,54,52,46,46,54,49,19,66,74,68,64,35,63,67,53,47,50,53,51,48,53,49,47,52,51,52,41,52,52,40,52,52,50,44,64,67,50,52,61,41,60,72,46,87,91,40,80,39,71,37,70,69,49,51,49,50,49,54,50,41,65,56,43,48,61,53,42,55,50,49,50,53,55,51,49,53,50,51,54,48,49,51,51,53,52,54,53,50,59,60,71,78,105

Nearest PDB structures (foldseek):
  3na7-assembly1_A  TM=7.312E-01  e=5.306E+00  Helicobacter pylori NCTC 11638

Foldseek 3Di:
DVVVVVVVVVLVVLCVVCLVVVPLVSLVVSLVVLVVVLVVLVVVLVVLVVLCVDPPHPCPDPVNVVVNVVSVVVNVVSVVVSVVSVVSSVVSVVVVVVVVVVVD